Protein AF-A0A7S2KBC4-F1 (afdb_monomer)

pLDDT: mean 78.8, std 13.62, range [40.75, 95.31]

Solvent-accessible surface area (backbone atoms only — not comparable to full-atom values): 9878 Å² total; per-residue (Å²): 130,89,71,68,46,75,48,65,34,26,37,64,43,79,68,41,84,54,92,72,42,76,79,57,88,69,94,45,72,43,44,38,72,31,68,40,79,44,58,94,73,80,57,66,70,63,50,53,52,51,49,54,48,37,46,52,54,40,63,68,71,56,92,57,54,47,70,58,51,46,64,73,65,68,58,92,64,79,67,45,33,35,48,37,80,36,56,71,66,70,82,56,41,54,91,58,41,86,53,103,77,37,55,75,85,70,87,78,76,82,82,76,81,85,86,33,51,30,40,38,39,39,36,39,56,91,93,48,74,51,75,50,73,47,52,78,42,83,88,54,36,74,66,54,50,52,53,52,54,51,51,52,54,51,52,53,54,63,74,74,105

Mean predicted aligned error: 8.38 Å

Radius of gyration: 17.52 Å; Cα contacts (8 Å, |Δi|>4): 202; chains: 1; bounding box: 52×38×44 Å

Secondary structure (DSSP, 8-state):
-PPPEEEEEEEEEE---STTGGG--S--EEEEEEEEEEPSS--HHHHHHHHHHHHHHHHHT-S--HHHHHHHHT--S---EEEEEE-TTSSSSGGG-SSTTPPP--S-------SSSEEEEEEEETTEEEEEEEESSSSS-HHHHHHHHHHHHHHHHHHH-

Nearest PDB structures (foldseek):
  6oyf-assembly1_A  TM=7.592E-01  e=1.117E-05  Eleftheria terrae
  8rz6-assembly1_B  TM=7.629E-01  e=9.339E-05  Streptomyces regensis
  5dua-assembly2_A  TM=6.866E-01  e=4.667E-04  Streptomyces coelicolor A3(2)
  4jn5-assembly2_B  TM=6.945E-01  e=7.810E-04  Streptomyces coelicolor A3(2)
  4jn3-assembly1_A  TM=6.841E-01  e=1.010E-03  Streptomyces coelicolor A3(2)

Sequence (161 aa):
AEGAEQVLYGATAAQRGAPGMAAIVGPALSTVPVMLPVLAAGRFSAFALRASQALTEALGQGAVPLSRAIEASGLRGELEVIFDFQGDGAWTQAALGSDAGAARLHDAVLVDRAGVPLSVRCVRERDDFLLSAVSETTHLDRQFLQVLLHSFGAVLRTLAA

Structure (mmCIF, N/CA/C/O backbone):
data_AF-A0A7S2KBC4-F1
#
_entry.id   AF-A0A7S2KBC4-F1
#
loop_
_atom_site.group_PDB
_atom_site.id
_atom_site.type_symbol
_atom_site.label_atom_id
_atom_site.label_alt_id
_atom_site.label_comp_id
_atom_site.label_asym_id
_atom_site.label_entity_id
_atom_site.label_seq_id
_atom_site.pdbx_PDB_ins_code
_atom_site.Cartn_x
_atom_site.Cartn_y
_atom_site.Cartn_z
_atom_site.occupancy
_atom_site.B_iso_or_equiv
_atom_site.auth_seq_id
_atom_site.auth_comp_id
_atom_site.auth_asym_id
_atom_site.auth_atom_id
_atom_site.pdbx_PDB_model_num
ATOM 1 N N . ALA A 1 1 ? -28.042 5.150 12.873 1.00 40.75 1 ALA A N 1
ATOM 2 C CA . ALA A 1 1 ? -27.245 3.991 12.434 1.00 40.75 1 ALA A CA 1
ATOM 3 C C . ALA A 1 1 ? -25.804 4.321 12.773 1.00 40.75 1 ALA A C 1
ATOM 5 O O . ALA A 1 1 ? -25.296 5.306 12.254 1.00 40.75 1 ALA A O 1
ATOM 6 N N . GLU A 1 2 ? -25.235 3.641 13.765 1.00 41.66 2 GLU A N 1
ATOM 7 C CA . GLU A 1 2 ? -23.901 3.949 14.295 1.00 41.66 2 GLU A CA 1
ATOM 8 C C . GLU A 1 2 ? -22.813 3.741 13.234 1.00 41.66 2 GLU A C 1
ATOM 10 O O . GLU A 1 2 ? -22.938 2.890 12.353 1.00 41.66 2 GLU A O 1
ATOM 15 N N . GLY A 1 3 ? -21.830 4.642 13.280 1.00 53.53 3 GLY A N 1
ATOM 16 C CA . GLY A 1 3 ? -21.102 5.179 12.133 1.00 53.53 3 GLY A CA 1
ATOM 17 C C . GLY A 1 3 ? -20.120 4.214 11.484 1.00 53.53 3 GLY A C 1
ATOM 18 O O . GLY A 1 3 ? -19.283 3.618 12.154 1.00 53.53 3 GLY A O 1
ATOM 19 N N . ALA A 1 4 ? -20.191 4.118 10.158 1.00 62.12 4 ALA A N 1
ATOM 20 C CA . ALA A 1 4 ? -19.084 3.610 9.364 1.00 62.12 4 ALA A CA 1
ATOM 21 C C . ALA A 1 4 ? -17.937 4.625 9.443 1.00 62.12 4 ALA A C 1
ATOM 23 O O . ALA A 1 4 ? -18.115 5.782 9.057 1.00 62.12 4 ALA A O 1
ATOM 24 N N . GLU A 1 5 ? -16.786 4.197 9.950 1.00 81.94 5 GLU A N 1
ATOM 25 C CA . GLU A 1 5 ? -15.560 4.986 9.879 1.00 81.94 5 GLU A CA 1
ATOM 26 C C . GLU A 1 5 ? -15.017 4.894 8.451 1.00 81.94 5 GLU A C 1
ATOM 28 O O . GLU A 1 5 ? -15.112 3.849 7.805 1.00 81.94 5 GLU A O 1
ATOM 33 N N . GLN A 1 6 ? -14.502 5.995 7.914 1.00 83.12 6 GLN A N 1
ATOM 34 C CA . GLN A 1 6 ? -13.895 6.007 6.587 1.00 83.12 6 GLN A CA 1
ATOM 35 C C . GLN A 1 6 ? -12.388 6.136 6.732 1.00 83.12 6 GLN A C 1
ATOM 37 O O . GLN A 1 6 ? -11.905 7.069 7.366 1.00 83.12 6 GLN A O 1
ATOM 42 N N . VAL A 1 7 ? -11.661 5.207 6.120 1.00 87.69 7 VAL A N 1
ATOM 43 C CA . VAL A 1 7 ? -10.204 5.258 6.031 1.00 87.69 7 VAL A CA 1
ATOM 44 C C . VAL A 1 7 ? -9.825 5.703 4.626 1.00 87.69 7 VAL A C 1
ATOM 46 O O . VAL A 1 7 ? -10.203 5.057 3.649 1.00 87.69 7 VAL A O 1
ATOM 49 N N . LEU A 1 8 ? -9.060 6.789 4.537 1.00 87.88 8 LEU A N 1
ATOM 50 C CA . LEU A 1 8 ? -8.435 7.265 3.308 1.00 87.88 8 LEU A CA 1
ATOM 51 C C . LEU A 1 8 ? -6.940 6.948 3.357 1.00 87.88 8 LEU A C 1
ATOM 53 O O . LEU A 1 8 ? -6.245 7.389 4.269 1.00 87.88 8 LEU A O 1
ATOM 57 N N . TYR A 1 9 ? -6.440 6.216 2.367 1.00 90.06 9 TYR A N 1
ATOM 58 C CA . TYR A 1 9 ? -5.007 5.958 2.220 1.00 90.06 9 TYR A CA 1
ATOM 59 C C . TYR A 1 9 ? -4.589 6.000 0.752 1.00 90.06 9 TYR A C 1
ATOM 61 O O . TYR A 1 9 ? -5.415 5.872 -0.150 1.00 90.06 9 TYR A O 1
ATOM 69 N N . GLY A 1 10 ? -3.301 6.206 0.495 1.00 90.00 10 GLY A N 1
ATOM 70 C CA . GLY A 1 10 ? -2.743 6.195 -0.850 1.00 90.00 10 GLY A CA 1
ATOM 71 C C . GLY A 1 10 ? -2.244 4.809 -1.209 1.00 90.00 10 GLY A C 1
ATOM 72 O O . GLY A 1 10 ? -1.395 4.275 -0.504 1.00 90.00 10 GLY A O 1
ATOM 73 N N . ALA A 1 11 ? -2.719 4.246 -2.312 1.00 90.44 11 ALA A N 1
ATOM 74 C CA . ALA A 1 11 ? -2.141 3.046 -2.902 1.00 90.44 11 ALA A CA 1
ATOM 75 C C . ALA A 1 11 ? -1.224 3.429 -4.065 1.00 90.44 11 ALA A C 1
ATOM 77 O O . ALA A 1 11 ? -1.551 4.301 -4.871 1.00 90.44 11 ALA A O 1
ATOM 78 N N . THR A 1 12 ? -0.075 2.778 -4.173 1.00 88.12 12 THR A N 1
ATOM 79 C CA . THR A 1 12 ? 0.857 2.970 -5.288 1.00 88.12 12 THR A CA 1
ATOM 80 C C . THR A 1 12 ? 0.482 2.071 -6.467 1.00 88.12 12 THR A C 1
ATOM 82 O O . THR A 1 12 ? 0.030 0.937 -6.310 1.00 88.12 12 THR A O 1
ATOM 85 N N . ALA A 1 13 ? 0.680 2.577 -7.682 1.00 85.69 13 ALA A N 1
ATOM 86 C CA . ALA A 1 13 ? 0.444 1.839 -8.914 1.00 85.69 13 ALA A CA 1
ATOM 87 C C . ALA A 1 13 ? 1.554 2.119 -9.926 1.00 85.69 13 ALA A C 1
ATOM 89 O O . ALA A 1 13 ? 1.930 3.271 -10.166 1.00 85.69 13 ALA A O 1
ATOM 90 N N . ALA A 1 14 ? 2.055 1.062 -10.563 1.00 79.75 14 ALA A N 1
ATOM 91 C CA . ALA A 1 14 ? 2.924 1.194 -11.721 1.00 79.75 14 ALA A CA 1
ATOM 92 C C . ALA A 1 14 ? 2.069 1.583 -12.935 1.00 79.75 14 ALA A C 1
ATOM 94 O O . ALA A 1 14 ? 1.402 0.737 -13.527 1.00 79.75 14 ALA A O 1
ATOM 95 N N . GLN A 1 15 ? 2.104 2.853 -13.348 1.00 77.19 15 GLN A N 1
ATOM 96 C CA . GLN A 1 15 ? 1.386 3.343 -14.536 1.00 77.19 15 GLN A CA 1
ATOM 97 C C . GLN A 1 15 ? 2.146 2.993 -15.822 1.00 77.19 15 GLN A C 1
ATOM 99 O O . GLN A 1 15 ? 2.426 3.836 -16.670 1.00 77.19 15 GLN A O 1
ATOM 104 N N . ARG A 1 16 ? 2.525 1.717 -15.957 1.00 78.00 16 ARG A N 1
ATOM 105 C CA . ARG A 1 16 ? 3.316 1.186 -17.078 1.00 78.00 16 ARG A CA 1
ATOM 106 C C . ARG A 1 16 ? 2.503 0.297 -18.021 1.00 78.00 16 ARG A C 1
ATOM 108 O O . ARG A 1 16 ? 3.081 -0.450 -18.799 1.00 78.00 16 ARG A O 1
ATOM 115 N N . GLY A 1 17 ? 1.174 0.376 -17.957 1.00 75.12 17 GLY A N 1
ATOM 116 C CA . GLY A 1 17 ? 0.272 -0.470 -18.745 1.00 75.12 17 GLY A CA 1
ATOM 117 C C . GLY A 1 17 ? 0.233 -0.159 -20.247 1.00 75.12 17 GLY A C 1
ATOM 118 O O . GLY A 1 17 ? -0.263 -0.977 -21.016 1.00 75.12 17 GLY A O 1
ATOM 119 N N . ALA A 1 18 ? 0.752 0.993 -20.688 1.00 79.94 18 ALA A N 1
ATOM 120 C CA . ALA A 1 18 ? 0.778 1.344 -22.107 1.00 79.94 18 ALA A CA 1
ATOM 121 C C . ALA A 1 18 ? 1.960 0.681 -22.853 1.00 79.94 18 ALA A C 1
ATOM 123 O O . ALA A 1 18 ? 3.042 0.522 -22.274 1.00 79.94 18 ALA A O 1
ATOM 124 N N . PRO A 1 19 ? 1.801 0.334 -24.148 1.00 84.31 19 PRO A N 1
ATOM 125 C CA . PRO A 1 19 ? 2.875 -0.245 -24.952 1.00 84.31 19 PRO A CA 1
ATOM 126 C C . PRO A 1 19 ? 4.166 0.582 -24.887 1.00 84.31 19 PRO A C 1
ATOM 128 O O . PRO A 1 19 ? 4.149 1.796 -25.073 1.00 84.31 19 PRO A O 1
ATOM 131 N N . GLY A 1 20 ? 5.294 -0.076 -24.608 1.00 83.44 20 GLY A N 1
ATOM 132 C CA . GLY A 1 20 ? 6.613 0.563 -24.524 1.00 83.44 20 GLY A CA 1
ATOM 133 C C . GLY A 1 20 ? 6.951 1.234 -23.183 1.00 83.44 20 GLY A C 1
ATOM 134 O O . GLY A 1 20 ? 8.125 1.508 -22.941 1.00 83.44 20 GLY A O 1
ATOM 135 N N . MET A 1 21 ? 5.994 1.430 -22.264 1.00 82.62 21 MET A N 1
ATOM 136 C CA . MET A 1 21 ? 6.267 2.064 -20.956 1.00 82.62 21 MET A CA 1
ATOM 137 C C . MET A 1 21 ? 7.142 1.222 -20.020 1.00 82.62 21 MET A C 1
ATOM 139 O O . MET A 1 21 ? 7.828 1.769 -19.153 1.00 82.62 21 MET A O 1
ATOM 143 N N . ALA A 1 22 ? 7.139 -0.103 -20.178 1.00 80.06 22 ALA A N 1
ATOM 144 C CA . ALA A 1 22 ? 7.946 -1.001 -19.354 1.00 80.06 22 ALA A CA 1
ATOM 145 C C . ALA A 1 22 ? 9.460 -0.758 -19.510 1.00 80.06 22 ALA A C 1
ATOM 147 O O . ALA A 1 22 ? 10.204 -0.937 -18.552 1.00 80.06 22 ALA A O 1
ATOM 148 N N . ALA A 1 23 ? 9.907 -0.305 -20.686 1.00 82.69 23 ALA A N 1
ATOM 149 C CA . ALA A 1 23 ? 11.322 -0.073 -20.984 1.00 82.69 23 ALA A CA 1
ATOM 150 C C . ALA A 1 23 ? 11.818 1.331 -20.587 1.00 82.69 23 ALA A C 1
ATOM 152 O O . ALA A 1 23 ? 13.003 1.628 -20.724 1.00 82.69 23 ALA A O 1
ATOM 153 N N . ILE A 1 24 ? 10.928 2.216 -20.127 1.00 84.50 24 ILE A N 1
ATOM 154 C CA . ILE A 1 24 ? 11.267 3.617 -19.866 1.00 84.50 24 ILE A CA 1
ATOM 155 C C . ILE A 1 24 ? 11.757 3.796 -18.431 1.00 84.50 24 ILE A C 1
ATOM 157 O O . ILE A 1 24 ? 11.036 3.542 -17.466 1.00 84.50 24 ILE A O 1
ATOM 161 N N . VAL A 1 25 ? 12.977 4.304 -18.283 1.00 83.81 25 VAL A N 1
ATOM 162 C CA . VAL A 1 25 ? 13.501 4.751 -16.990 1.00 83.81 25 VAL A CA 1
ATOM 163 C C . VAL A 1 25 ? 12.975 6.157 -16.719 1.00 83.81 25 VAL A C 1
ATOM 165 O O . VAL A 1 25 ? 13.217 7.080 -17.490 1.00 83.81 25 VAL A O 1
ATOM 168 N N . GLY A 1 26 ? 12.227 6.314 -15.630 1.00 81.19 26 GLY A N 1
ATOM 169 C CA . GLY A 1 26 ? 11.608 7.583 -15.262 1.00 81.19 26 GLY A CA 1
ATOM 170 C C . GLY A 1 26 ? 10.504 7.422 -14.214 1.00 81.19 26 GLY A C 1
ATOM 171 O O . GLY A 1 26 ? 10.129 6.286 -13.887 1.00 81.19 26 GLY A O 1
ATOM 172 N N . PRO A 1 27 ? 9.984 8.543 -13.682 1.00 77.94 27 PRO A N 1
ATOM 173 C CA . PRO A 1 27 ? 8.919 8.544 -12.687 1.00 77.94 27 PRO A CA 1
ATOM 174 C C . PRO A 1 27 ? 7.600 8.109 -13.336 1.00 77.94 27 PRO A C 1
ATOM 176 O O . PRO A 1 27 ? 6.918 8.894 -13.985 1.00 77.94 27 PRO A O 1
ATOM 179 N N . ALA A 1 28 ? 7.262 6.831 -13.178 1.00 80.56 28 ALA A N 1
ATOM 180 C CA . ALA A 1 28 ? 6.024 6.238 -13.694 1.00 80.56 28 ALA A CA 1
ATOM 181 C C . ALA A 1 28 ? 5.147 5.629 -12.586 1.00 80.56 28 ALA A C 1
ATOM 183 O O . ALA A 1 28 ? 4.143 4.978 -12.871 1.00 80.56 28 ALA A O 1
ATOM 184 N N . LEU A 1 29 ? 5.547 5.790 -11.322 1.00 82.25 29 LEU A N 1
ATOM 185 C CA . LEU A 1 29 ? 4.714 5.434 -10.180 1.00 82.25 29 LEU A CA 1
ATOM 186 C C . LEU A 1 29 ? 3.711 6.558 -9.935 1.00 82.25 29 LEU A C 1
ATOM 188 O O . LEU A 1 29 ? 4.079 7.732 -9.916 1.00 82.25 29 LEU A O 1
ATOM 192 N N . SER A 1 30 ? 2.453 6.187 -9.737 1.00 84.12 30 SER A N 1
ATOM 193 C CA . SER A 1 30 ? 1.404 7.097 -9.281 1.00 84.12 30 SER A CA 1
ATOM 194 C C . SER A 1 30 ? 0.846 6.616 -7.955 1.00 84.12 30 SER A C 1
ATOM 196 O O . SER A 1 30 ? 0.727 5.409 -7.750 1.00 84.12 30 SER A O 1
ATOM 198 N N . THR A 1 31 ? 0.392 7.548 -7.130 1.00 86.69 31 THR A N 1
ATOM 199 C CA . THR A 1 31 ? -0.409 7.242 -5.946 1.00 86.69 31 THR A CA 1
ATOM 200 C C . THR A 1 31 ? -1.872 7.538 -6.249 1.00 86.69 31 THR A C 1
ATOM 202 O O . THR A 1 31 ? -2.188 8.627 -6.727 1.00 86.69 31 THR A O 1
ATOM 205 N N . VAL A 1 32 ? -2.755 6.585 -5.961 1.00 87.25 32 VAL A N 1
ATOM 206 C CA . VAL A 1 32 ? -4.208 6.743 -6.067 1.00 87.25 32 VAL A CA 1
ATOM 207 C C . VAL A 1 32 ? -4.829 6.745 -4.668 1.00 87.25 32 VAL A C 1
ATOM 209 O O . VAL A 1 32 ? -4.460 5.907 -3.842 1.00 87.25 32 VAL A O 1
ATOM 212 N N . PRO A 1 33 ? -5.743 7.677 -4.356 1.00 88.69 33 PRO A N 1
ATOM 213 C CA . PRO A 1 33 ? -6.455 7.653 -3.089 1.00 88.69 33 PRO A CA 1
ATOM 214 C C . PRO A 1 33 ? -7.471 6.507 -3.089 1.00 88.69 33 PRO A C 1
ATOM 216 O O . PRO A 1 33 ? -8.265 6.361 -4.018 1.00 88.69 33 PRO A O 1
ATOM 219 N N . VAL A 1 34 ? -7.464 5.708 -2.029 1.00 89.44 34 VAL A N 1
ATOM 220 C CA . VAL A 1 34 ? -8.420 4.629 -1.795 1.00 89.44 34 VAL A CA 1
ATOM 221 C C . VAL A 1 34 ? -9.234 4.982 -0.562 1.00 89.44 34 VAL A C 1
ATOM 223 O O . VAL A 1 34 ? -8.688 5.166 0.526 1.00 89.44 34 VAL A O 1
ATOM 226 N N . MET A 1 35 ? -10.549 5.077 -0.747 1.00 88.38 35 MET A N 1
ATOM 227 C CA . MET A 1 35 ? -11.500 5.300 0.334 1.00 88.38 35 MET A CA 1
ATOM 228 C C . MET A 1 35 ? -12.134 3.973 0.740 1.00 88.38 35 MET A C 1
ATOM 230 O O . MET A 1 35 ? -12.784 3.317 -0.074 1.00 88.38 35 MET A O 1
ATOM 234 N N . LEU A 1 36 ? -11.968 3.584 2.002 1.00 88.75 36 LEU A N 1
ATOM 235 C CA . LEU A 1 36 ? -12.439 2.308 2.521 1.00 88.75 36 LEU A CA 1
ATOM 236 C C . LEU A 1 36 ? -13.388 2.507 3.711 1.00 88.75 36 LEU A C 1
ATOM 238 O O . LEU A 1 36 ? -12.950 2.954 4.773 1.00 88.75 36 LEU A O 1
ATOM 242 N N . PRO 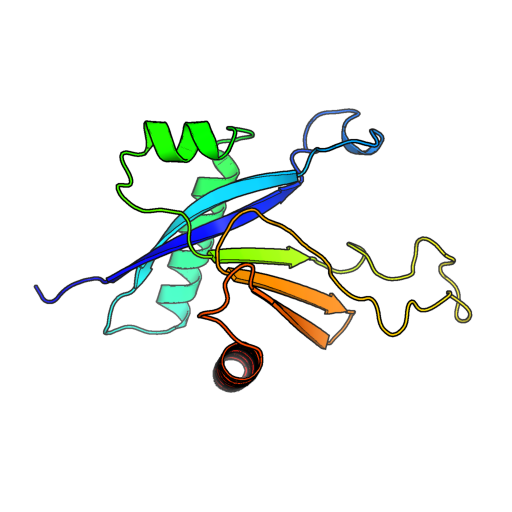A 1 37 ? -14.674 2.130 3.590 1.00 85.69 37 PRO A N 1
ATOM 243 C CA . PRO A 1 37 ? -15.576 2.105 4.733 1.00 85.69 37 PRO A CA 1
ATOM 244 C C . PRO A 1 37 ? -15.259 0.924 5.664 1.00 85.69 37 PRO A C 1
ATOM 246 O O . PRO A 1 37 ? -15.382 -0.255 5.296 1.00 85.69 37 PRO A O 1
ATOM 249 N N . VAL A 1 38 ? -14.906 1.248 6.905 1.00 85.56 38 VAL A N 1
ATOM 250 C CA . VAL A 1 38 ? -14.710 0.314 8.012 1.00 85.56 38 VAL A CA 1
ATOM 251 C C . VAL A 1 38 ? -16.003 0.248 8.822 1.00 85.56 38 VAL A C 1
ATOM 253 O O . VAL A 1 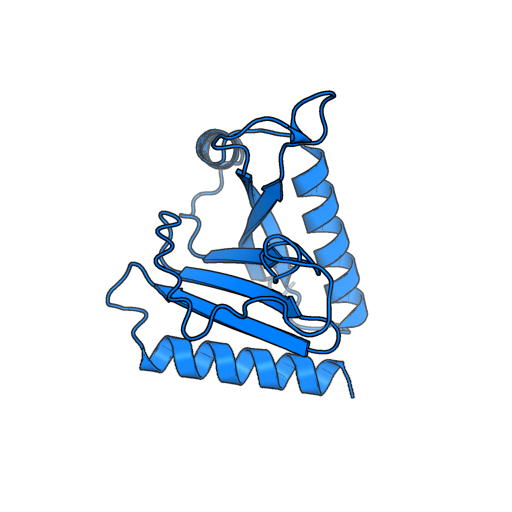38 ? -16.479 1.232 9.385 1.00 85.56 38 VAL A O 1
ATOM 256 N N . LEU A 1 39 ? -16.604 -0.939 8.859 1.00 84.38 39 LEU A N 1
ATOM 257 C CA . LEU A 1 39 ? -17.808 -1.201 9.641 1.00 84.38 39 LEU A CA 1
ATOM 258 C C . LEU A 1 39 ? -17.398 -1.851 10.960 1.00 84.38 39 LEU A C 1
ATOM 260 O O . LEU A 1 39 ? -16.713 -2.873 10.939 1.00 84.38 39 LEU A O 1
ATOM 264 N N . ALA A 1 40 ? -17.851 -1.290 12.084 1.00 72.56 40 ALA A N 1
ATOM 265 C CA . ALA A 1 40 ? -17.514 -1.774 13.426 1.00 72.56 40 AL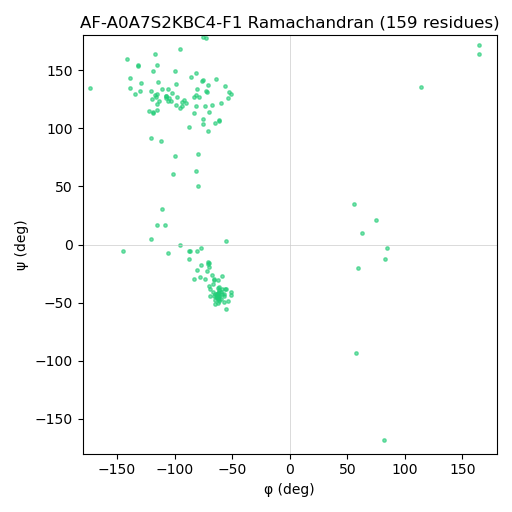A A CA 1
ATOM 266 C C . ALA A 1 40 ? -17.927 -3.240 13.671 1.00 72.56 40 ALA A C 1
ATOM 268 O O . ALA A 1 40 ? -17.300 -3.943 14.458 1.00 72.56 40 ALA A O 1
ATOM 269 N N . ALA A 1 41 ? -18.959 -3.720 12.972 1.00 75.00 41 ALA A N 1
ATOM 270 C CA . ALA A 1 41 ? -19.403 -5.106 13.007 1.00 75.00 41 ALA A CA 1
ATOM 271 C C . ALA A 1 41 ? -19.265 -5.753 11.621 1.00 75.00 41 ALA A C 1
ATOM 273 O O . ALA A 1 41 ? -19.766 -5.232 10.621 1.00 75.00 41 ALA A O 1
ATOM 274 N N . GLY A 1 42 ? -18.618 -6.919 11.551 1.00 79.44 42 GLY A N 1
ATOM 275 C CA . GLY A 1 42 ? -18.530 -7.692 10.315 1.00 79.44 42 GLY A CA 1
ATOM 276 C C . GLY A 1 42 ? -17.464 -8.783 10.335 1.00 79.44 42 GLY A C 1
ATOM 277 O O . GLY A 1 42 ? -16.562 -8.794 11.165 1.00 79.44 42 GLY A O 1
ATOM 278 N N . ARG A 1 43 ? -17.568 -9.716 9.384 1.00 88.81 43 ARG A N 1
ATOM 279 C CA . ARG A 1 43 ? -16.515 -10.704 9.119 1.0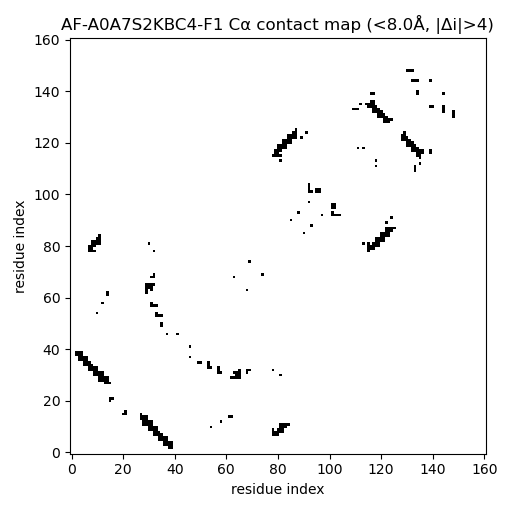0 88.81 43 ARG A CA 1
ATOM 280 C C . ARG A 1 43 ? -15.359 -10.050 8.369 1.00 88.81 43 ARG A C 1
ATOM 282 O O . ARG A 1 43 ? -15.598 -9.295 7.425 1.00 88.81 43 ARG A O 1
ATOM 289 N N . PHE A 1 44 ? -14.127 -10.429 8.709 1.00 88.44 44 PHE A N 1
ATOM 290 C CA . PHE A 1 44 ? -12.937 -9.968 7.992 1.00 88.44 44 PHE A CA 1
ATOM 291 C C . PHE A 1 44 ? -13.005 -10.271 6.489 1.00 88.44 44 PHE A C 1
ATOM 293 O O . PHE A 1 44 ? -12.660 -9.419 5.685 1.00 88.44 44 PHE A O 1
ATOM 300 N N . SER A 1 45 ? -13.540 -11.425 6.080 1.00 90.38 45 SER A N 1
ATOM 301 C CA . SER A 1 45 ? -13.698 -11.762 4.657 1.00 90.38 45 SER A CA 1
ATOM 302 C C . SER A 1 45 ? -14.566 -10.759 3.886 1.00 90.38 45 SER A C 1
ATOM 304 O O . SER A 1 45 ? -14.247 -10.400 2.756 1.00 90.38 45 SER A O 1
ATOM 306 N N . ALA A 1 46 ? -15.635 -10.253 4.507 1.00 90.75 46 ALA A N 1
ATOM 307 C CA . ALA A 1 46 ? -16.473 -9.220 3.907 1.00 90.75 46 ALA A CA 1
ATOM 308 C C . ALA A 1 46 ? -15.738 -7.873 3.833 1.00 90.75 46 ALA A C 1
ATOM 310 O O . ALA A 1 46 ? -15.915 -7.131 2.871 1.00 90.75 46 ALA A O 1
ATOM 311 N N . PHE A 1 47 ? -14.914 -7.560 4.836 1.00 90.44 47 PHE A N 1
ATOM 312 C CA . PHE A 1 47 ? -14.040 -6.389 4.808 1.00 90.44 47 PHE A CA 1
ATOM 313 C C . PHE A 1 47 ? -12.980 -6.494 3.702 1.00 90.44 47 PHE A C 1
ATOM 315 O O . PHE A 1 47 ? -12.852 -5.567 2.909 1.00 90.44 47 PHE A O 1
ATOM 322 N N . ALA A 1 48 ? -12.295 -7.633 3.586 1.00 91.25 48 ALA A N 1
ATOM 323 C CA . ALA A 1 48 ? -11.281 -7.886 2.567 1.00 91.25 48 ALA A CA 1
ATOM 324 C C . ALA A 1 48 ? -11.852 -7.778 1.146 1.00 91.25 48 ALA A C 1
ATOM 326 O O . ALA A 1 48 ? -11.227 -7.171 0.279 1.00 91.25 48 ALA A O 1
ATOM 327 N N . LEU A 1 49 ? -13.067 -8.290 0.915 1.00 93.12 49 LEU A N 1
ATOM 328 C CA . LEU A 1 49 ? -13.744 -8.137 -0.373 1.00 93.12 49 LEU A CA 1
ATOM 329 C C . LEU A 1 49 ? -14.016 -6.661 -0.701 1.00 93.12 49 LEU A C 1
ATOM 331 O O . LEU A 1 49 ? -13.722 -6.228 -1.812 1.00 93.12 49 LEU A O 1
ATOM 335 N N . ARG A 1 50 ? -14.514 -5.876 0.265 1.00 93.38 50 ARG A N 1
ATOM 336 C CA . ARG A 1 50 ? -14.732 -4.429 0.077 1.00 93.38 50 ARG A CA 1
ATOM 337 C C . ARG A 1 50 ? -13.427 -3.681 -0.180 1.00 93.38 50 ARG A C 1
ATOM 339 O O . ARG A 1 50 ? -13.386 -2.837 -1.064 1.00 93.38 50 ARG A O 1
ATOM 346 N N . ALA A 1 51 ? -12.367 -4.008 0.558 1.00 92.56 51 ALA A N 1
ATOM 347 C CA . ALA A 1 51 ? -11.045 -3.419 0.360 1.00 92.56 51 ALA A CA 1
ATOM 348 C C . ALA A 1 51 ? -10.495 -3.730 -1.039 1.00 92.56 51 ALA A C 1
ATOM 350 O O . ALA A 1 51 ? -10.031 -2.830 -1.734 1.00 92.56 51 ALA A O 1
ATOM 351 N N . SER A 1 52 ? -10.622 -4.983 -1.488 1.00 93.06 52 SER A N 1
ATOM 352 C CA . SER A 1 52 ? -10.231 -5.392 -2.839 1.00 93.06 52 SER A CA 1
ATOM 353 C C . SER A 1 52 ? -11.030 -4.658 -3.917 1.00 93.06 52 SER A C 1
ATOM 355 O O . SER A 1 52 ? -10.453 -4.263 -4.928 1.00 93.06 52 SER A O 1
ATOM 357 N N . GLN A 1 53 ? -12.339 -4.474 -3.719 1.00 93.69 53 GLN A N 1
ATOM 358 C CA . GLN A 1 53 ? -13.203 -3.742 -4.649 1.00 93.69 53 GLN A CA 1
ATOM 359 C C . GLN A 1 53 ? -12.811 -2.263 -4.722 1.00 93.69 53 GLN A C 1
ATOM 361 O O . GLN A 1 53 ? -12.516 -1.781 -5.811 1.00 93.69 53 GLN A O 1
ATOM 366 N N . ALA A 1 54 ? -12.693 -1.585 -3.576 1.00 91.94 54 ALA A N 1
ATOM 367 C CA . ALA A 1 54 ? -12.302 -0.178 -3.504 1.00 91.94 54 ALA A CA 1
ATOM 368 C C . ALA A 1 54 ? -10.926 0.082 -4.143 1.00 91.94 54 ALA A C 1
ATOM 370 O O . ALA A 1 54 ? -10.764 1.035 -4.904 1.00 91.94 54 ALA A O 1
ATOM 371 N N . LEU A 1 55 ? -9.943 -0.792 -3.891 1.00 91.69 55 LEU A N 1
ATOM 372 C CA . LEU A 1 55 ? -8.628 -0.698 -4.525 1.00 91.69 55 LEU A CA 1
ATOM 373 C C . LEU A 1 55 ? -8.713 -0.899 -6.044 1.00 91.69 55 LEU A C 1
ATOM 375 O O . LEU A 1 55 ? -8.118 -0.133 -6.796 1.00 91.69 55 LEU A O 1
ATOM 379 N N . THR A 1 56 ? -9.456 -1.907 -6.508 1.00 91.06 56 THR A N 1
ATOM 380 C CA . THR A 1 56 ? -9.605 -2.188 -7.948 1.00 91.06 56 THR A CA 1
ATOM 381 C C . THR A 1 56 ? -10.282 -1.029 -8.674 1.00 91.06 56 THR A C 1
ATOM 383 O O . THR A 1 56 ? -9.836 -0.631 -9.749 1.00 91.06 56 THR A O 1
ATOM 386 N N . GLU A 1 57 ? -11.328 -0.460 -8.077 1.00 90.19 57 GLU A N 1
ATOM 387 C CA . GLU A 1 57 ? -12.018 0.716 -8.606 1.00 90.19 57 GLU A CA 1
ATOM 388 C C . GLU A 1 57 ? -11.078 1.920 -8.693 1.00 90.19 57 GLU A C 1
ATOM 390 O O . GLU A 1 57 ? -11.005 2.548 -9.748 1.00 90.19 57 GLU A O 1
ATOM 395 N N . ALA A 1 58 ? -10.310 2.204 -7.635 1.00 87.12 58 ALA A N 1
ATOM 396 C CA . ALA A 1 58 ? -9.342 3.300 -7.622 1.00 87.12 58 ALA A CA 1
ATOM 397 C C . ALA A 1 58 ? -8.251 3.126 -8.694 1.00 87.12 58 ALA A C 1
ATOM 399 O O . ALA A 1 58 ? -7.942 4.066 -9.426 1.00 87.12 58 ALA A O 1
ATOM 400 N N . LEU A 1 59 ? -7.705 1.913 -8.843 1.00 85.50 59 LEU A N 1
ATOM 401 C CA . LEU A 1 59 ? -6.711 1.597 -9.876 1.00 85.50 59 LEU A CA 1
ATOM 402 C C . LEU A 1 59 ? -7.288 1.695 -11.300 1.00 85.50 59 LEU A C 1
ATOM 404 O O . LEU A 1 59 ? -6.568 2.046 -12.236 1.00 85.50 59 LEU A O 1
ATOM 408 N N . GLY A 1 60 ? -8.585 1.420 -11.470 1.00 83.94 60 GLY A N 1
ATOM 409 C CA . GLY A 1 60 ? -9.289 1.495 -12.752 1.00 83.94 60 GLY A CA 1
ATOM 410 C C . GLY A 1 60 ? -9.500 2.915 -13.291 1.00 83.94 60 GLY A C 1
ATOM 411 O O . GLY A 1 60 ? -9.774 3.070 -14.480 1.00 83.94 60 GLY A O 1
ATOM 412 N N . GLN A 1 61 ? -9.339 3.956 -12.465 1.00 77.38 61 GLN A N 1
ATOM 413 C CA . GLN A 1 61 ? -9.522 5.358 -12.880 1.00 77.38 61 GLN A CA 1
ATOM 414 C C . GLN A 1 61 ? -8.346 5.924 -13.703 1.00 77.38 61 GLN A C 1
ATOM 416 O O . GLN A 1 61 ? -8.425 7.046 -14.208 1.00 77.38 61 GLN A O 1
ATOM 421 N N . GLY A 1 62 ? -7.278 5.142 -13.899 1.00 69.75 62 GLY A N 1
ATOM 422 C CA . GLY A 1 62 ? -6.129 5.503 -14.731 1.00 69.75 62 GLY A CA 1
ATOM 423 C C . GLY A 1 62 ? -5.103 6.402 -14.031 1.00 69.75 62 GLY A C 1
ATOM 424 O O . GLY A 1 62 ? -5.119 6.588 -12.817 1.00 69.75 62 GLY A O 1
ATOM 425 N N . ALA A 1 63 ? -4.168 6.951 -14.812 1.00 70.88 63 ALA A N 1
ATOM 426 C CA . ALA A 1 63 ? -3.043 7.752 -14.324 1.00 70.88 63 ALA A CA 1
ATOM 427 C C . ALA A 1 63 ? -3.440 9.216 -14.048 1.00 70.88 63 ALA A C 1
ATOM 429 O O . ALA A 1 63 ? -2.947 10.140 -14.698 1.00 70.88 63 ALA A O 1
ATOM 430 N N . VAL A 1 64 ? -4.351 9.447 -13.102 1.00 76.69 64 VAL A N 1
ATOM 431 C CA . VAL A 1 64 ? -4.644 10.804 -12.617 1.00 76.69 64 VAL A CA 1
ATOM 432 C C . VAL A 1 64 ? -3.585 11.193 -11.577 1.00 76.69 64 VAL A C 1
ATOM 434 O O . VAL A 1 64 ? -3.358 10.432 -10.637 1.00 76.69 64 VAL A O 1
ATOM 437 N N . PRO A 1 65 ? -2.924 12.361 -11.697 1.00 76.94 65 PRO A N 1
ATOM 438 C CA . PRO A 1 65 ? -2.012 12.835 -10.660 1.00 76.94 65 PRO A CA 1
ATOM 439 C C . PRO A 1 65 ? -2.717 12.932 -9.302 1.00 76.94 65 PRO A C 1
ATOM 441 O O . PRO A 1 65 ? -3.820 13.474 -9.228 1.00 76.94 65 PRO A O 1
ATOM 444 N N . LEU A 1 66 ? -2.069 12.471 -8.226 1.00 77.12 66 LEU A N 1
ATOM 445 C CA . LEU A 1 66 ? -2.659 12.440 -6.880 1.00 77.12 66 LEU A CA 1
ATOM 446 C C . LEU A 1 66 ? -3.248 13.796 -6.461 1.00 77.12 66 LEU A C 1
ATOM 448 O O . LEU A 1 66 ? -4.362 13.848 -5.951 1.00 77.12 66 LEU A O 1
ATOM 452 N N . SER A 1 67 ? -2.536 14.895 -6.724 1.00 74.12 67 SER A N 1
ATOM 453 C CA . SER A 1 67 ? -3.008 16.250 -6.411 1.00 74.12 67 SER A CA 1
ATOM 454 C C . SER A 1 67 ? -4.350 16.566 -7.074 1.00 74.12 67 SER A C 1
ATOM 456 O O . SER A 1 67 ? -5.254 17.079 -6.423 1.00 74.12 67 SER A O 1
ATOM 458 N N . ARG A 1 68 ? -4.520 16.180 -8.343 1.00 78.56 68 ARG A N 1
ATOM 459 C CA . ARG A 1 68 ? -5.779 16.343 -9.080 1.00 78.56 68 ARG A CA 1
ATOM 460 C C . ARG A 1 68 ? -6.879 15.435 -8.549 1.00 78.56 68 ARG A C 1
ATOM 462 O O . ARG A 1 68 ? -8.024 15.868 -8.483 1.00 78.56 68 ARG A O 1
ATOM 469 N N . ALA A 1 69 ? -6.543 14.202 -8.171 1.00 77.50 69 ALA A N 1
ATOM 470 C CA . ALA A 1 69 ? -7.504 13.276 -7.580 1.00 77.50 69 ALA A CA 1
ATOM 471 C C . ALA A 1 69 ? -8.033 13.808 -6.236 1.00 77.50 69 ALA A C 1
ATOM 473 O O . ALA A 1 69 ? -9.243 13.828 -6.023 1.00 77.50 69 ALA A O 1
ATOM 474 N N . ILE A 1 70 ? -7.150 14.320 -5.371 1.00 74.38 70 ILE A N 1
ATOM 475 C CA . ILE A 1 70 ? -7.528 14.943 -4.094 1.00 74.38 70 ILE A CA 1
ATOM 476 C C . ILE A 1 70 ? -8.392 16.187 -4.342 1.00 74.38 70 ILE A C 1
ATOM 478 O O . ILE A 1 70 ? -9.497 16.263 -3.807 1.00 74.38 70 ILE A O 1
ATOM 482 N N . GLU A 1 71 ? -7.958 17.108 -5.212 1.00 74.56 71 GLU A N 1
ATOM 483 C CA . GLU A 1 71 ? -8.728 18.310 -5.579 1.00 74.56 71 GLU A CA 1
ATOM 484 C C . GLU A 1 71 ? -10.144 17.969 -6.072 1.00 74.56 71 GLU A C 1
ATOM 486 O O . GLU A 1 71 ? -11.125 18.553 -5.611 1.00 74.56 71 GLU A O 1
ATOM 491 N N . ALA A 1 72 ? -10.262 17.011 -6.997 1.00 74.25 72 ALA A N 1
ATOM 492 C CA . ALA A 1 72 ? -11.532 16.642 -7.621 1.00 74.25 72 ALA A CA 1
ATOM 493 C C . ALA A 1 72 ? -12.461 15.852 -6.689 1.00 74.25 72 ALA A C 1
ATOM 495 O O . ALA A 1 72 ? -13.681 15.936 -6.816 1.00 74.25 72 ALA A O 1
ATOM 496 N N . SER A 1 73 ? -11.897 15.086 -5.754 1.00 68.75 73 SER A N 1
ATOM 497 C CA . SER A 1 73 ? -12.664 14.244 -4.832 1.00 68.75 73 SER A CA 1
ATOM 498 C C . SER A 1 73 ? -13.445 15.037 -3.778 1.00 68.75 73 SER A C 1
ATOM 500 O O . SE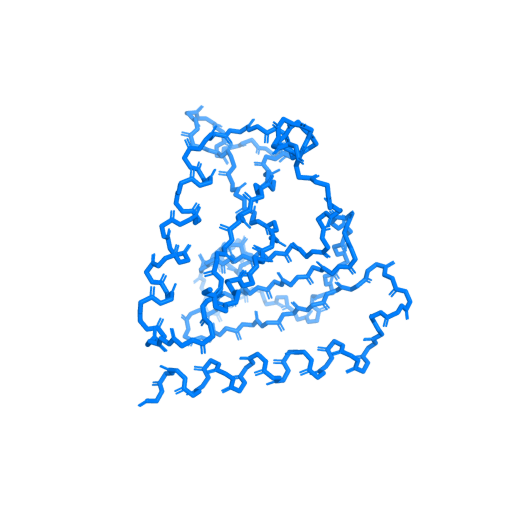R A 1 73 ? -14.332 14.487 -3.127 1.00 68.75 73 SER A O 1
ATOM 502 N N . GLY A 1 74 ? -13.109 16.318 -3.573 1.00 67.00 74 GLY A N 1
ATOM 503 C CA . GLY A 1 74 ? -13.673 17.125 -2.491 1.00 67.00 74 GLY A CA 1
ATOM 504 C C . GLY A 1 74 ? -13.328 16.594 -1.094 1.00 67.00 74 GLY A C 1
ATOM 505 O O . GLY A 1 74 ? -13.897 17.075 -0.110 1.00 67.00 74 GLY A O 1
ATOM 506 N N . LEU A 1 75 ? -12.412 15.618 -1.000 1.00 64.81 75 LEU A N 1
ATOM 507 C CA . LEU A 1 75 ? -11.906 15.080 0.253 1.00 64.81 75 LEU A CA 1
ATOM 508 C C . LEU A 1 75 ? -11.225 16.217 1.011 1.00 64.81 75 LEU A C 1
ATOM 510 O O . LEU A 1 75 ? -10.146 16.686 0.656 1.00 64.81 75 LEU A O 1
ATOM 514 N N . ARG A 1 76 ? -11.896 16.699 2.059 1.00 53.69 76 ARG A N 1
ATOM 515 C CA . ARG A 1 76 ? -11.315 17.617 3.036 1.00 53.69 76 ARG A CA 1
ATOM 516 C C . ARG A 1 76 ? -10.476 16.796 4.006 1.00 53.69 76 ARG A C 1
ATOM 518 O O . ARG A 1 76 ? -10.931 16.473 5.096 1.00 53.69 76 ARG A O 1
ATOM 525 N N . GLY A 1 77 ? -9.289 16.407 3.572 1.00 57.50 77 GLY A N 1
ATOM 526 C CA . GLY A 1 77 ? -8.348 15.648 4.382 1.00 57.50 77 GLY A CA 1
ATOM 527 C C . GLY A 1 77 ? -7.029 15.506 3.647 1.00 57.50 77 GLY A C 1
ATOM 528 O O . GLY A 1 77 ? -7.010 15.228 2.448 1.00 57.50 77 GLY A O 1
ATOM 529 N N . GLU A 1 78 ? -5.935 15.741 4.359 1.00 71.38 78 GLU A N 1
ATOM 530 C CA . GLU A 1 78 ? -4.604 15.449 3.847 1.00 71.38 78 GLU A CA 1
ATOM 531 C C . GLU A 1 78 ? -4.439 13.927 3.812 1.00 71.38 78 GLU A C 1
ATOM 533 O O . GLU A 1 78 ? -4.884 13.218 4.711 1.00 71.38 78 GLU A O 1
ATOM 538 N N . LEU A 1 79 ? -3.860 13.401 2.735 1.00 82.06 79 LEU A N 1
ATOM 539 C CA . LEU A 1 79 ? -3.529 11.986 2.660 1.00 82.06 79 LEU A CA 1
ATOM 540 C C . LEU A 1 79 ? -2.460 11.692 3.720 1.00 82.06 79 LEU A C 1
ATOM 542 O O . LEU A 1 79 ? -1.305 12.067 3.542 1.00 82.06 79 LEU A O 1
ATOM 546 N N . GLU A 1 80 ? -2.836 11.051 4.824 1.00 87.19 80 GLU A N 1
ATOM 547 C CA . GLU A 1 80 ? -1.906 10.858 5.944 1.00 87.19 80 GLU A CA 1
ATOM 548 C C . GLU A 1 80 ? -0.993 9.642 5.759 1.00 87.19 80 GLU A C 1
ATOM 550 O O . GLU A 1 80 ? 0.138 9.623 6.252 1.00 87.19 80 GLU A O 1
ATOM 555 N N . VAL A 1 81 ? -1.489 8.626 5.044 1.00 89.94 81 VAL A N 1
ATOM 556 C CA . VAL A 1 81 ? -0.820 7.333 4.896 1.00 89.94 81 VAL A CA 1
ATOM 557 C C . VAL A 1 81 ? -0.743 6.917 3.435 1.00 89.94 81 VAL A C 1
ATOM 559 O O . VAL A 1 81 ? -1.753 6.906 2.731 1.00 89.94 81 VAL A O 1
ATOM 562 N N . ILE A 1 82 ? 0.441 6.494 2.999 1.00 91.12 82 ILE A N 1
ATOM 563 C CA . ILE A 1 82 ? 0.628 5.704 1.777 1.00 91.12 82 ILE A CA 1
ATOM 564 C C . ILE A 1 82 ? 0.940 4.260 2.169 1.00 91.12 82 ILE A C 1
ATOM 566 O O . ILE A 1 82 ? 1.762 4.013 3.049 1.00 91.12 82 ILE A O 1
ATOM 570 N N . PHE A 1 83 ? 0.277 3.310 1.513 1.00 91.38 83 PHE A N 1
ATOM 571 C CA . PHE A 1 83 ? 0.532 1.882 1.641 1.00 91.38 83 PHE A CA 1
ATOM 572 C C . PHE A 1 83 ? 0.964 1.315 0.285 1.00 91.38 83 PHE A C 1
ATOM 574 O O . PHE A 1 83 ? 0.182 1.264 -0.666 1.00 91.38 83 PHE A O 1
ATOM 581 N N . ASP A 1 84 ? 2.219 0.885 0.207 1.00 89.38 84 ASP A N 1
ATOM 582 C CA . ASP A 1 84 ? 2.844 0.321 -0.988 1.00 89.38 84 ASP A CA 1
ATOM 583 C C . ASP A 1 84 ? 2.983 -1.198 -0.845 1.00 89.38 84 ASP A C 1
ATOM 585 O O . ASP A 1 84 ? 3.562 -1.687 0.128 1.00 89.38 84 ASP A O 1
ATOM 589 N N . PHE A 1 85 ? 2.462 -1.951 -1.815 1.00 88.75 85 PHE A N 1
ATOM 590 C CA . PHE A 1 85 ? 2.636 -3.401 -1.882 1.00 88.75 85 PHE A CA 1
ATOM 591 C C . PHE A 1 85 ? 3.475 -3.779 -3.098 1.00 88.75 85 PHE A C 1
ATOM 593 O O . PHE A 1 85 ? 3.124 -3.488 -4.241 1.00 88.75 85 PHE A O 1
ATOM 600 N N . GLN A 1 86 ? 4.564 -4.492 -2.845 1.00 84.31 86 GLN A N 1
ATOM 601 C CA . GLN A 1 86 ? 5.533 -4.896 -3.848 1.00 84.31 86 GLN A CA 1
ATOM 602 C C . GLN A 1 86 ? 5.599 -6.421 -3.903 1.00 84.31 86 GLN A C 1
ATOM 604 O O . GLN A 1 86 ? 5.998 -7.074 -2.940 1.00 84.31 86 GLN A O 1
ATOM 609 N N . GLY A 1 87 ? 5.174 -6.990 -5.032 1.00 79.25 87 GLY A N 1
ATOM 610 C CA . GLY A 1 87 ? 5.223 -8.433 -5.268 1.00 79.25 87 GLY A CA 1
ATOM 611 C C . GLY A 1 87 ? 6.640 -8.957 -5.514 1.00 79.25 87 GLY A C 1
ATOM 612 O O . GLY A 1 87 ? 7.603 -8.190 -5.601 1.00 79.25 87 GLY A O 1
ATOM 613 N N . ASP A 1 88 ? 6.748 -10.276 -5.682 1.00 69.06 88 ASP A N 1
ATOM 614 C CA . ASP A 1 88 ? 8.017 -10.936 -5.988 1.00 69.06 88 ASP A CA 1
ATOM 615 C C . ASP A 1 88 ? 8.690 -10.290 -7.211 1.00 69.06 88 ASP A C 1
ATOM 617 O O . ASP A 1 88 ? 8.061 -10.066 -8.247 1.00 69.06 88 ASP A O 1
ATOM 621 N N . GLY A 1 89 ? 9.981 -9.973 -7.095 1.00 60.38 89 GLY A N 1
ATOM 622 C CA . GLY A 1 89 ? 10.751 -9.364 -8.183 1.00 60.38 89 GLY A CA 1
ATOM 623 C C . GLY A 1 89 ? 10.645 -7.840 -8.290 1.00 60.38 89 GLY A C 1
ATOM 624 O O . GLY A 1 89 ? 11.346 -7.263 -9.117 1.00 60.38 89 GLY A O 1
ATOM 625 N N . ALA A 1 90 ? 9.841 -7.170 -7.454 1.00 60.00 90 ALA A N 1
ATOM 626 C CA . ALA A 1 90 ? 9.692 -5.711 -7.496 1.00 60.00 90 ALA A CA 1
ATOM 627 C C . ALA A 1 90 ? 10.981 -4.958 -7.112 1.00 60.00 90 ALA A C 1
ATOM 629 O O . ALA A 1 90 ? 11.231 -3.879 -7.637 1.00 60.00 90 ALA A O 1
ATOM 630 N N . TRP A 1 91 ? 11.818 -5.550 -6.255 1.00 55.88 91 TRP A N 1
ATOM 631 C CA . TRP A 1 91 ? 13.172 -5.076 -5.906 1.00 55.88 91 TRP A CA 1
ATOM 632 C C . TRP A 1 91 ? 14.166 -6.224 -5.657 1.00 55.88 91 TRP A C 1
ATOM 634 O O . TRP A 1 91 ? 15.359 -6.012 -5.436 1.00 55.88 91 TRP A O 1
ATOM 644 N N . THR A 1 92 ? 13.688 -7.466 -5.670 1.00 48.00 92 THR A N 1
ATOM 645 C CA . THR A 1 92 ? 14.427 -8.609 -5.144 1.00 48.00 92 THR A CA 1
ATOM 646 C C . THR A 1 92 ? 15.339 -9.202 -6.208 1.00 48.00 92 THR A C 1
ATOM 648 O O . THR A 1 92 ? 14.871 -9.966 -7.045 1.00 48.00 92 THR A O 1
ATOM 651 N N . GLN A 1 93 ? 16.632 -8.876 -6.123 1.00 46.28 93 GLN A N 1
ATOM 652 C CA . GLN A 1 93 ? 17.805 -9.745 -6.352 1.00 46.28 93 GLN A CA 1
ATOM 653 C C . GLN A 1 93 ? 18.004 -10.432 -7.719 1.00 46.28 93 GLN A C 1
ATOM 655 O O . GLN A 1 93 ? 19.137 -10.752 -8.055 1.00 46.28 93 GLN A O 1
ATOM 660 N N . ALA A 1 94 ? 16.977 -10.598 -8.548 1.00 43.97 94 ALA A N 1
ATOM 661 C CA . ALA A 1 94 ? 17.067 -11.218 -9.865 1.00 43.97 94 ALA A CA 1
ATOM 662 C C . ALA A 1 94 ? 17.792 -10.323 -10.882 1.00 43.97 94 ALA A C 1
ATOM 664 O O . ALA A 1 94 ? 18.350 -10.821 -11.856 1.00 43.97 94 ALA A O 1
ATOM 665 N N . ALA A 1 95 ? 17.832 -9.005 -10.646 1.00 47.56 95 ALA A N 1
ATOM 666 C CA . ALA A 1 95 ? 18.555 -8.073 -11.509 1.00 47.56 95 ALA A CA 1
ATOM 667 C C . ALA A 1 95 ? 20.089 -8.217 -11.405 1.00 47.56 95 ALA A C 1
ATOM 669 O O . ALA A 1 95 ? 20.795 -7.796 -12.317 1.00 47.56 95 ALA A O 1
ATOM 670 N N . LEU A 1 96 ? 20.608 -8.833 -10.332 1.00 51.34 96 LEU A N 1
ATOM 671 C CA . LEU A 1 96 ? 22.043 -9.080 -10.121 1.00 51.34 96 LEU A CA 1
ATOM 672 C C . LEU A 1 96 ? 22.401 -10.576 -10.215 1.00 51.34 96 LEU A C 1
ATOM 674 O O . LEU A 1 96 ? 23.346 -11.038 -9.576 1.00 51.34 96 LEU A O 1
ATOM 678 N N . GLY A 1 97 ? 21.656 -11.318 -11.039 1.00 47.84 97 GLY A N 1
ATOM 679 C CA . GLY A 1 97 ? 21.875 -12.735 -11.332 1.00 47.84 97 GLY A CA 1
ATOM 680 C C . GLY A 1 97 ? 20.743 -13.616 -10.805 1.00 47.84 97 GLY A C 1
ATOM 681 O O . GLY A 1 97 ? 20.269 -13.441 -9.690 1.00 47.84 97 GLY A O 1
ATOM 682 N N . SER A 1 98 ? 20.292 -14.567 -11.620 1.00 48.81 98 SER A N 1
ATOM 683 C CA . SER A 1 98 ? 19.225 -15.524 -11.290 1.00 48.81 98 SER A CA 1
ATOM 684 C C . SER A 1 98 ? 19.717 -16.778 -10.560 1.00 48.81 98 SER A C 1
ATOM 686 O O . SER A 1 98 ? 18.902 -17.600 -10.145 1.00 48.81 98 SER A O 1
ATOM 688 N N . ASP A 1 99 ? 21.032 -16.939 -10.409 1.00 51.38 99 ASP A N 1
ATOM 689 C CA . ASP A 1 99 ? 21.633 -18.162 -9.880 1.00 51.38 99 ASP A CA 1
ATOM 690 C C . ASP A 1 99 ? 21.905 -18.071 -8.376 1.00 51.38 99 ASP A C 1
ATOM 692 O O . ASP A 1 99 ? 21.870 -17.000 -7.773 1.00 51.38 99 ASP A O 1
ATOM 696 N N . ALA A 1 100 ? 22.220 -19.213 -7.759 1.00 50.84 100 ALA A N 1
ATOM 697 C CA . ALA A 1 100 ? 22.485 -19.396 -6.326 1.00 50.84 100 ALA A CA 1
ATOM 698 C C . ALA A 1 100 ? 23.603 -18.504 -5.716 1.00 50.84 100 ALA A C 1
ATOM 700 O O . ALA A 1 100 ? 23.899 -18.633 -4.530 1.00 50.84 100 ALA A O 1
ATOM 701 N N . GLY A 1 101 ? 24.201 -17.600 -6.501 1.00 51.28 101 GLY A N 1
ATOM 702 C CA . GLY A 1 101 ? 25.144 -16.553 -6.095 1.00 51.28 101 GLY A CA 1
ATOM 703 C C . GLY A 1 101 ? 24.637 -15.116 -6.301 1.00 51.28 101 GLY A C 1
ATOM 704 O O . GLY A 1 101 ? 25.453 -14.198 -6.311 1.00 51.28 101 GLY A O 1
ATOM 705 N N . ALA A 1 102 ? 23.328 -14.911 -6.495 1.00 57.12 102 ALA A N 1
ATOM 706 C CA . ALA A 1 102 ? 22.722 -13.591 -6.664 1.00 57.12 102 ALA A CA 1
ATOM 707 C C . ALA A 1 102 ? 23.090 -12.658 -5.502 1.00 57.12 102 ALA A C 1
ATOM 709 O O . ALA A 1 102 ? 22.880 -12.989 -4.329 1.00 57.12 102 ALA A O 1
ATOM 710 N N . ALA A 1 103 ? 23.640 -11.488 -5.831 1.00 58.38 103 ALA A N 1
ATOM 711 C CA . ALA A 1 103 ? 24.016 -10.496 -4.837 1.00 58.38 103 ALA A CA 1
ATOM 712 C C . ALA A 1 103 ? 22.780 -10.067 -4.036 1.00 58.38 103 ALA A C 1
ATOM 714 O O . ALA A 1 103 ? 21.784 -9.586 -4.586 1.00 58.38 103 ALA A O 1
ATOM 715 N N . ARG A 1 104 ? 22.857 -10.248 -2.716 1.00 59.34 104 ARG A N 1
ATOM 716 C CA . ARG A 1 104 ? 21.812 -9.833 -1.788 1.00 59.34 104 ARG A CA 1
ATOM 717 C C . ARG A 1 104 ? 22.121 -8.442 -1.265 1.00 59.34 104 ARG A C 1
ATOM 719 O O . ARG A 1 104 ? 23.172 -8.216 -0.673 1.00 59.34 104 ARG A O 1
ATOM 726 N N . LEU A 1 105 ? 21.189 -7.519 -1.468 1.00 62.72 105 LEU A N 1
ATOM 727 C CA . LEU A 1 105 ? 21.189 -6.261 -0.734 1.00 62.72 105 LEU A CA 1
ATOM 728 C C . LEU A 1 105 ? 20.819 -6.569 0.719 1.00 62.72 105 LEU A C 1
ATOM 730 O O . LEU A 1 105 ? 19.710 -7.018 0.997 1.00 62.72 105 LEU A O 1
ATOM 734 N N . HIS A 1 106 ? 21.772 -6.352 1.618 1.00 61.97 106 HIS A N 1
ATOM 735 C CA . HIS A 1 106 ? 21.555 -6.347 3.060 1.00 61.97 106 HIS A CA 1
ATOM 736 C C . HIS A 1 106 ? 21.445 -4.896 3.536 1.00 61.97 106 HIS A C 1
ATOM 738 O O . HIS A 1 106 ? 22.029 -4.003 2.924 1.00 61.97 106 HIS A O 1
ATOM 744 N N . ASP A 1 107 ? 20.672 -4.668 4.599 1.00 60.19 107 ASP A N 1
ATOM 745 C CA . ASP A 1 107 ? 20.527 -3.355 5.243 1.00 60.19 107 ASP A CA 1
ATOM 746 C C . ASP A 1 107 ? 20.074 -2.228 4.301 1.00 60.19 107 ASP A C 1
ATOM 748 O O . ASP A 1 107 ? 20.480 -1.073 4.436 1.00 60.19 107 ASP A O 1
ATOM 752 N N . ALA A 1 108 ? 19.214 -2.549 3.330 1.00 61.06 108 ALA A N 1
ATOM 753 C CA . ALA A 1 108 ? 1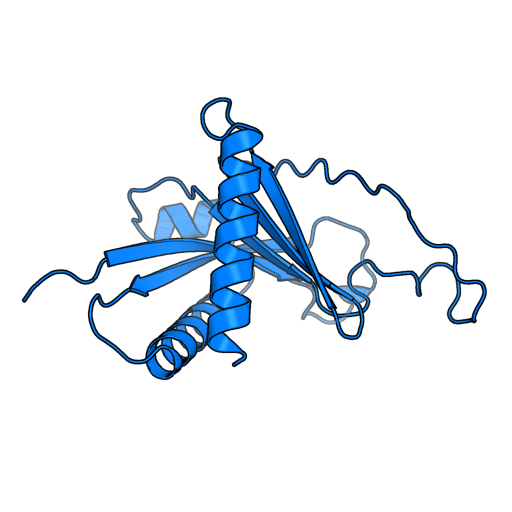8.623 -1.547 2.456 1.00 61.06 108 ALA A CA 1
ATOM 754 C C . ALA A 1 108 ? 17.796 -0.555 3.289 1.00 61.06 108 ALA A C 1
ATOM 756 O O . ALA A 1 108 ? 16.714 -0.872 3.785 1.00 61.06 108 ALA A O 1
ATOM 757 N N . VAL A 1 109 ? 18.317 0.662 3.444 1.00 59.62 109 VAL A N 1
ATOM 758 C CA . VAL A 1 109 ? 17.601 1.741 4.120 1.00 59.62 109 VAL A CA 1
ATOM 759 C C . VAL A 1 109 ? 16.673 2.394 3.114 1.00 59.62 109 VAL A C 1
ATOM 761 O O . VAL A 1 109 ? 17.111 3.046 2.163 1.00 59.62 109 VAL A O 1
ATOM 764 N N . LEU A 1 110 ? 15.375 2.237 3.342 1.00 62.12 110 LEU A N 1
ATOM 765 C CA . LEU A 1 110 ? 14.384 2.987 2.603 1.00 62.12 110 LEU A CA 1
ATOM 766 C C . LEU A 1 110 ? 14.350 4.425 3.127 1.00 62.12 110 LEU A C 1
ATOM 768 O O . LEU A 1 110 ? 13.862 4.685 4.223 1.00 62.12 110 LEU A O 1
ATOM 772 N N . VAL A 1 111 ? 14.856 5.359 2.328 1.00 63.97 111 VAL A N 1
ATOM 773 C CA . VAL A 1 111 ? 14.697 6.800 2.557 1.00 63.97 111 VAL A CA 1
ATOM 774 C C . VAL A 1 111 ? 13.603 7.293 1.616 1.00 63.97 111 VAL A C 1
ATOM 776 O O . VAL A 1 111 ? 13.859 8.060 0.693 1.00 63.97 111 VAL A O 1
ATOM 779 N N . ASP A 1 112 ? 12.394 6.755 1.768 1.00 63.50 112 ASP A N 1
ATOM 780 C CA . ASP A 1 112 ? 11.263 7.228 0.975 1.00 63.50 112 ASP A CA 1
ATOM 781 C C . ASP A 1 112 ? 10.753 8.535 1.583 1.00 63.50 112 ASP A C 1
ATOM 783 O O . ASP A 1 112 ? 10.494 8.604 2.786 1.00 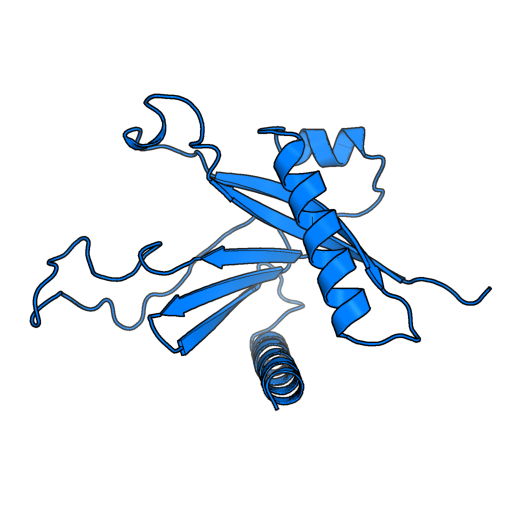63.50 112 ASP A O 1
ATOM 787 N N . ARG A 1 113 ? 10.649 9.571 0.751 1.00 63.12 113 ARG A N 1
ATOM 788 C CA . ARG A 1 113 ? 9.890 10.778 1.072 1.00 63.12 113 ARG A CA 1
ATOM 789 C C . ARG A 1 113 ? 8.692 10.799 0.146 1.00 63.12 113 ARG A C 1
ATOM 791 O O . ARG A 1 113 ? 8.767 11.304 -0.974 1.00 63.12 113 ARG A O 1
ATOM 798 N N . ALA A 1 114 ? 7.620 10.180 0.612 1.00 66.50 114 ALA A N 1
ATOM 799 C CA . ALA A 1 114 ? 6.376 10.051 -0.120 1.00 66.50 114 ALA A CA 1
ATOM 800 C C . ALA A 1 114 ? 5.517 11.331 -0.040 1.00 66.50 114 ALA A C 1
ATOM 802 O O . ALA A 1 114 ? 4.492 11.424 -0.716 1.00 66.50 114 ALA A O 1
ATOM 803 N N . GLY A 1 115 ? 5.943 12.325 0.752 1.00 77.19 115 GLY A N 1
ATOM 804 C CA . GLY A 1 115 ? 5.255 13.601 0.940 1.00 77.19 115 GLY A CA 1
ATOM 805 C C . GLY A 1 115 ? 4.015 13.485 1.824 1.00 77.19 115 GLY A C 1
ATOM 806 O O . GLY A 1 115 ? 3.126 14.327 1.731 1.00 77.19 115 GLY A O 1
ATOM 807 N N . VAL A 1 116 ? 3.948 12.434 2.646 1.00 83.38 116 VAL A N 1
ATOM 808 C CA . VAL A 1 116 ? 2.855 12.157 3.585 1.00 83.38 116 VAL A CA 1
ATOM 809 C C . VAL A 1 116 ? 3.424 11.829 4.969 1.00 83.38 116 VAL A C 1
ATOM 811 O O . VAL A 1 116 ? 4.558 11.349 5.060 1.00 83.38 116 VAL A O 1
ATOM 814 N N . PRO A 1 117 ? 2.662 12.049 6.054 1.00 89.75 117 PRO A N 1
ATOM 815 C CA . PRO A 1 117 ? 3.105 11.750 7.411 1.00 89.75 117 PRO A CA 1
ATOM 816 C C . PRO A 1 117 ? 3.650 10.335 7.622 1.00 89.75 117 PRO A C 1
ATOM 818 O O . PRO A 1 117 ? 4.656 10.184 8.319 1.00 89.75 117 PRO A O 1
ATOM 821 N N . LEU A 1 118 ? 3.017 9.320 7.023 1.00 90.75 118 LEU A N 1
ATOM 822 C CA . LEU A 1 118 ? 3.378 7.912 7.177 1.00 90.75 118 LEU A CA 1
ATOM 823 C C . LEU A 1 118 ? 3.401 7.184 5.827 1.00 90.75 118 LEU A C 1
ATOM 825 O O . LEU A 1 118 ? 2.423 7.175 5.085 1.00 90.75 118 LEU A O 1
ATOM 829 N N . SER A 1 119 ? 4.490 6.481 5.542 1.00 90.69 119 SER A N 1
ATOM 830 C CA . SER A 1 119 ? 4.573 5.526 4.437 1.00 90.69 119 SER A CA 1
ATOM 831 C C . SER A 1 119 ? 4.799 4.131 5.000 1.00 90.69 119 SER A C 1
ATOM 833 O O . SER A 1 119 ? 5.718 3.922 5.793 1.00 90.69 119 SER A O 1
ATOM 835 N N . VAL A 1 120 ? 3.960 3.175 4.612 1.00 90.56 120 VAL A N 1
ATOM 836 C CA . VAL A 1 120 ? 4.090 1.758 4.957 1.00 90.56 120 VAL A CA 1
ATOM 837 C C . VAL A 1 120 ? 4.343 0.980 3.678 1.00 90.56 120 VAL A C 1
ATOM 839 O O . VAL A 1 120 ? 3.605 1.113 2.704 1.00 90.56 120 VAL A O 1
ATOM 842 N N . ARG A 1 121 ? 5.371 0.135 3.684 1.00 88.44 121 ARG A N 1
ATOM 843 C CA . ARG A 1 121 ? 5.698 -0.740 2.565 1.00 88.44 121 ARG A CA 1
ATOM 844 C C . ARG A 1 121 ? 5.656 -2.192 2.995 1.00 88.44 121 ARG A C 1
ATOM 846 O O . ARG A 1 121 ? 6.259 -2.574 3.995 1.00 88.44 121 ARG A O 1
ATOM 853 N N . CYS A 1 122 ? 4.983 -3.002 2.193 1.00 87.25 122 CYS A N 1
ATOM 854 C CA . CYS A 1 122 ? 4.975 -4.448 2.296 1.00 87.25 122 CYS A CA 1
ATOM 855 C C . CYS A 1 122 ? 5.622 -5.034 1.039 1.00 87.25 122 CYS A C 1
ATOM 857 O O . CYS A 1 122 ? 5.116 -4.857 -0.067 1.00 87.25 122 CYS A O 1
ATOM 859 N N . VAL A 1 123 ? 6.752 -5.714 1.210 1.00 83.69 123 VAL A N 1
ATOM 860 C CA . VAL A 1 123 ? 7.452 -6.420 0.135 1.00 83.69 123 VAL A CA 1
ATOM 861 C C . VAL A 1 123 ? 7.259 -7.911 0.344 1.00 83.69 123 VAL A C 1
ATOM 863 O O . VAL A 1 123 ? 7.526 -8.424 1.430 1.00 83.69 123 VAL A O 1
ATOM 866 N N . ARG A 1 124 ? 6.799 -8.612 -0.687 1.00 80.94 124 ARG A N 1
ATOM 867 C CA . ARG A 1 124 ? 6.784 -10.070 -0.702 1.00 80.94 124 ARG A CA 1
ATOM 868 C C . ARG A 1 124 ? 8.156 -10.587 -1.134 1.00 80.94 124 ARG A C 1
ATOM 870 O O . ARG A 1 124 ? 8.665 -10.194 -2.183 1.00 80.94 124 ARG A O 1
ATOM 877 N N . GLU A 1 125 ? 8.732 -11.470 -0.328 1.00 77.31 125 GLU A N 1
ATOM 878 C CA . GLU A 1 125 ? 9.968 -12.189 -0.625 1.00 77.31 125 GLU A CA 1
ATOM 879 C C . GLU A 1 125 ? 9.705 -13.699 -0.621 1.00 77.31 125 GLU A C 1
ATOM 881 O O . GLU A 1 125 ? 9.831 -14.356 0.411 1.00 77.31 125 GLU A O 1
ATOM 886 N N . ARG A 1 126 ? 9.373 -14.269 -1.789 1.00 74.12 126 ARG A N 1
ATOM 887 C CA . ARG A 1 126 ? 9.050 -15.699 -1.959 1.00 74.12 126 ARG A CA 1
ATOM 888 C C . ARG A 1 126 ? 7.877 -16.125 -1.057 1.00 74.12 126 ARG A C 1
ATOM 890 O O . ARG A 1 126 ? 6.712 -15.972 -1.442 1.00 74.12 126 ARG A O 1
ATOM 897 N N . ASP A 1 127 ? 8.206 -16.624 0.132 1.00 74.06 127 ASP A N 1
ATOM 898 C CA . ASP A 1 127 ? 7.290 -17.185 1.128 1.00 74.06 127 ASP A CA 1
ATOM 899 C C . ASP A 1 127 ? 7.067 -16.255 2.335 1.00 74.06 127 ASP A C 1
ATOM 901 O O . ASP A 1 127 ? 6.186 -16.525 3.149 1.00 74.06 127 ASP A O 1
ATOM 905 N N . ASP A 1 128 ? 7.816 -15.151 2.436 1.00 76.00 128 ASP A N 1
ATOM 906 C CA . ASP A 1 128 ? 7.740 -14.195 3.544 1.00 76.00 128 ASP A CA 1
ATOM 907 C C . ASP A 1 128 ? 7.287 -12.797 3.096 1.00 76.00 128 ASP A C 1
ATOM 909 O O . ASP A 1 128 ? 7.310 -12.437 1.915 1.00 76.00 128 ASP A O 1
ATOM 913 N N . PHE A 1 129 ? 6.879 -11.986 4.075 1.00 79.81 129 PHE A N 1
ATOM 914 C CA . PHE A 1 129 ? 6.570 -10.569 3.893 1.00 79.81 129 PHE A CA 1
ATOM 915 C C . PHE A 1 129 ? 7.481 -9.711 4.766 1.00 79.81 129 PHE A C 1
ATOM 917 O O . PHE A 1 129 ? 7.496 -9.844 5.992 1.00 79.81 129 PHE A O 1
ATOM 924 N N . LEU A 1 130 ? 8.181 -8.769 4.142 1.00 83.19 130 LEU A N 1
ATOM 925 C CA . LEU A 1 130 ? 8.911 -7.716 4.829 1.00 83.19 130 LEU A CA 1
ATOM 926 C C . LEU A 1 130 ? 8.020 -6.478 4.933 1.00 83.19 130 LEU A C 1
ATOM 928 O O . LEU A 1 130 ? 7.615 -5.903 3.922 1.00 83.19 130 LEU A O 1
ATOM 932 N N . LEU A 1 131 ? 7.733 -6.054 6.161 1.00 86.25 131 LEU A N 1
ATOM 933 C CA . LEU A 1 131 ? 6.986 -4.833 6.436 1.00 86.25 131 LEU A CA 1
ATOM 934 C C . LEU A 1 131 ? 7.930 -3.759 6.978 1.00 86.25 131 LEU A C 1
ATOM 936 O O . LEU A 1 131 ? 8.645 -3.988 7.955 1.00 86.25 131 LEU A O 1
ATOM 940 N N . SER A 1 132 ? 7.907 -2.580 6.371 1.00 87.94 132 SER A N 1
ATOM 941 C CA . SER A 1 132 ? 8.648 -1.408 6.828 1.00 87.94 132 SER A CA 1
ATOM 942 C C . SER A 1 132 ? 7.742 -0.184 6.860 1.00 87.94 132 SER A C 1
ATOM 944 O O . SER A 1 132 ? 6.737 -0.112 6.155 1.00 87.94 132 SER A O 1
ATOM 946 N N . ALA A 1 133 ? 8.075 0.772 7.722 1.00 89.81 133 ALA A N 1
ATOM 947 C CA . ALA A 1 133 ? 7.367 2.037 7.809 1.00 89.81 133 ALA A CA 1
ATOM 948 C C . ALA A 1 133 ? 8.361 3.182 7.992 1.00 89.81 133 ALA A C 1
ATOM 950 O O . ALA A 1 133 ? 9.368 3.035 8.689 1.00 89.81 133 ALA A O 1
ATOM 951 N N . VAL A 1 134 ? 8.062 4.314 7.366 1.00 89.88 134 VAL A N 1
ATOM 952 C CA . VAL A 1 134 ? 8.838 5.552 7.431 1.00 89.88 134 VAL A CA 1
ATOM 953 C C . VAL A 1 134 ? 7.883 6.686 7.779 1.00 89.88 134 VAL A C 1
ATOM 955 O O . VAL A 1 134 ? 6.764 6.734 7.273 1.00 89.88 134 VAL A O 1
ATOM 958 N N . SER A 1 135 ? 8.326 7.589 8.649 1.00 89.88 135 SER A N 1
ATOM 959 C CA . SER A 1 135 ? 7.606 8.813 8.990 1.00 89.88 135 SER A CA 1
ATOM 960 C C . SER A 1 135 ? 8.393 10.032 8.527 1.00 89.88 135 SER A C 1
ATOM 962 O O . SER A 1 135 ? 9.613 10.090 8.698 1.00 89.88 135 SER A O 1
ATOM 964 N N . GLU A 1 136 ? 7.683 11.024 7.994 1.00 88.00 136 GLU A N 1
ATOM 965 C CA . GLU A 1 136 ? 8.232 12.354 7.698 1.00 88.00 136 GLU A CA 1
ATOM 966 C C . GLU A 1 136 ? 7.968 13.367 8.823 1.00 88.00 136 GLU A C 1
ATOM 968 O O . GLU A 1 136 ? 8.390 14.521 8.746 1.00 88.00 136 GLU A O 1
ATOM 973 N N . THR A 1 137 ? 7.291 12.940 9.891 1.00 85.81 137 THR A N 1
ATOM 974 C CA . THR A 1 137 ? 6.922 13.785 11.031 1.00 85.81 137 THR A CA 1
ATOM 975 C C . THR A 1 137 ? 7.612 13.337 12.313 1.00 85.81 137 THR A C 1
ATOM 977 O O . THR A 1 137 ? 7.940 12.166 12.508 1.00 85.81 137 THR A O 1
ATOM 980 N N . THR A 1 138 ? 7.790 14.276 13.239 1.00 84.94 138 THR A N 1
ATOM 981 C CA . THR A 1 138 ? 8.329 13.993 14.576 1.00 84.94 138 THR A CA 1
ATOM 982 C C . THR A 1 138 ? 7.305 13.351 15.511 1.00 84.94 138 THR A C 1
ATOM 984 O O . THR A 1 138 ? 7.696 12.773 16.520 1.00 84.94 138 THR A O 1
ATOM 987 N N . HIS A 1 139 ? 6.010 13.440 15.194 1.00 87.81 139 HIS A N 1
ATOM 988 C CA . HIS A 1 139 ? 4.933 12.885 16.017 1.00 87.81 139 HIS A CA 1
ATOM 989 C C . HIS A 1 139 ? 4.782 11.365 15.864 1.00 87.81 139 HIS A C 1
ATOM 991 O O . HIS A 1 139 ? 4.362 10.704 16.810 1.00 87.81 139 HIS A O 1
ATOM 997 N N . LEU A 1 140 ? 5.153 10.803 14.708 1.00 90.56 140 LEU A N 1
ATOM 998 C CA . LEU A 1 140 ? 5.205 9.356 14.481 1.00 90.56 140 LEU A CA 1
ATOM 999 C C . LEU A 1 140 ? 6.658 8.886 14.613 1.00 90.56 140 LEU A C 1
ATOM 1001 O O . LEU A 1 140 ? 7.373 8.690 13.629 1.00 90.56 140 LEU A O 1
ATOM 1005 N N . ASP A 1 141 ? 7.119 8.786 15.855 1.00 91.94 141 ASP A N 1
ATOM 1006 C CA . ASP A 1 141 ? 8.503 8.447 16.165 1.00 91.94 141 ASP A CA 1
ATOM 1007 C C . ASP A 1 141 ? 8.826 6.952 15.964 1.00 91.94 141 ASP A C 1
ATOM 1009 O O . ASP A 1 141 ? 7.984 6.119 15.618 1.00 91.94 141 ASP A O 1
ATOM 1013 N N . ARG A 1 142 ? 10.088 6.584 16.208 1.00 90.88 142 ARG A N 1
ATOM 1014 C CA . ARG A 1 142 ? 10.558 5.199 16.071 1.00 90.88 142 ARG A CA 1
ATOM 1015 C C . ARG A 1 142 ? 9.758 4.213 16.925 1.00 90.88 142 ARG A C 1
ATOM 1017 O O . ARG A 1 142 ? 9.528 3.090 16.478 1.00 90.88 142 ARG A O 1
ATOM 1024 N N . GLN A 1 143 ? 9.375 4.598 18.140 1.00 94.06 143 GLN A N 1
ATOM 1025 C CA . GLN A 1 143 ? 8.641 3.717 19.042 1.00 94.06 143 GLN A CA 1
ATOM 1026 C C . GLN A 1 143 ? 7.228 3.478 18.506 1.00 94.06 143 GLN A C 1
ATOM 1028 O O . GLN A 1 143 ? 6.783 2.329 18.456 1.00 94.06 143 GLN A O 1
ATOM 1033 N N . PHE A 1 144 ? 6.558 4.533 18.041 1.00 94.00 144 PHE A N 1
ATOM 1034 C CA . PHE A 1 144 ? 5.258 4.426 17.390 1.00 94.00 144 PHE A CA 1
ATOM 1035 C C . PHE A 1 144 ? 5.313 3.484 16.181 1.00 94.00 144 PHE A C 1
ATOM 1037 O O . PHE A 1 144 ? 4.522 2.544 16.098 1.00 94.00 144 PHE A O 1
ATOM 1044 N N . LEU A 1 145 ? 6.288 3.668 15.283 1.00 92.81 145 LEU A N 1
ATOM 1045 C CA . LEU A 1 145 ? 6.440 2.819 14.095 1.00 92.81 145 LEU A CA 1
ATOM 1046 C C . LEU A 1 145 ? 6.688 1.347 14.461 1.00 92.81 145 LEU A C 1
ATOM 1048 O O . LEU A 1 145 ? 6.131 0.451 13.831 1.00 92.81 145 LEU A O 1
ATOM 1052 N N . GLN A 1 146 ? 7.477 1.071 15.502 1.00 93.75 146 GLN A N 1
ATOM 1053 C CA . GLN A 1 146 ? 7.699 -0.300 15.975 1.00 93.75 146 GLN A CA 1
ATOM 1054 C C . GLN A 1 146 ? 6.411 -0.953 16.488 1.00 93.75 146 GLN A C 1
ATOM 1056 O O . GLN A 1 146 ? 6.137 -2.109 16.159 1.00 93.75 146 GLN A O 1
ATOM 1061 N N . VAL A 1 14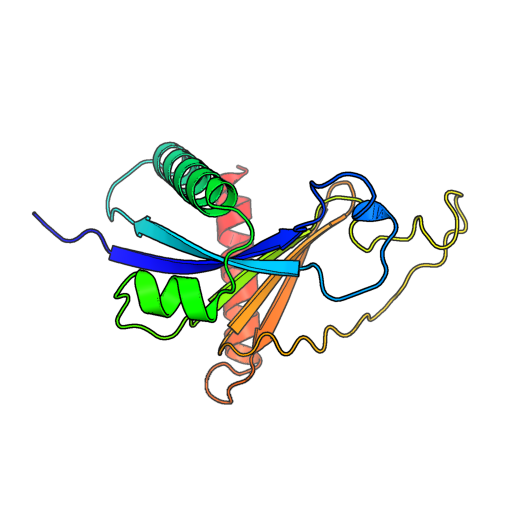7 ? 5.605 -0.218 17.258 1.00 95.31 147 VAL A N 1
ATOM 1062 C CA . VAL A 1 147 ? 4.308 -0.702 17.754 1.00 95.31 147 VAL A CA 1
ATOM 1063 C C . VAL A 1 147 ? 3.332 -0.928 16.601 1.00 95.31 147 VAL A C 1
ATOM 1065 O O . VAL A 1 147 ? 2.662 -1.963 16.574 1.00 95.31 147 VAL A O 1
ATOM 1068 N N . LEU A 1 148 ? 3.281 -0.008 15.633 1.00 94.12 148 LEU A N 1
ATOM 1069 C CA . LEU A 1 148 ? 2.468 -0.127 14.423 1.00 94.12 148 LEU A CA 1
ATOM 1070 C C . LEU A 1 148 ? 2.799 -1.426 13.672 1.00 94.12 148 LEU A C 1
ATOM 1072 O O . LEU A 1 148 ? 1.914 -2.251 13.449 1.00 94.12 148 LEU A O 1
ATOM 1076 N N . LEU A 1 149 ? 4.077 -1.637 13.335 1.00 93.19 149 LEU A N 1
ATOM 1077 C CA . LEU A 1 149 ? 4.538 -2.811 12.587 1.00 93.19 149 LEU A CA 1
ATOM 1078 C C . LEU A 1 149 ? 4.286 -4.116 13.355 1.00 93.19 149 LEU A C 1
ATOM 1080 O O . LEU A 1 149 ? 3.831 -5.105 12.776 1.00 93.19 149 LEU A O 1
ATOM 1084 N N . HIS A 1 150 ? 4.535 -4.118 14.669 1.00 93.50 150 HIS A N 1
ATOM 1085 C CA . HIS A 1 150 ? 4.273 -5.278 15.518 1.00 93.50 150 HIS A CA 1
ATOM 1086 C C . HIS A 1 150 ? 2.781 -5.636 15.554 1.00 93.50 150 HIS A C 1
ATOM 1088 O O . HIS A 1 150 ? 2.420 -6.804 15.383 1.00 93.50 150 HIS A O 1
ATOM 1094 N N . SER A 1 151 ? 1.921 -4.632 15.741 1.00 93.75 151 SER A N 1
ATOM 1095 C CA . SER A 1 151 ? 0.467 -4.805 15.808 1.00 93.75 151 SER A CA 1
ATOM 1096 C C . SER A 1 151 ? -0.094 -5.281 14.474 1.00 93.75 151 SER A C 1
ATOM 1098 O O . SER A 1 151 ? -0.865 -6.238 14.437 1.00 93.75 151 SER A O 1
ATOM 1100 N N . PHE A 1 152 ? 0.354 -4.686 13.366 1.00 91.38 152 PHE A N 1
ATOM 1101 C CA . PHE A 1 152 ? -0.037 -5.110 12.024 1.00 91.38 152 PHE A CA 1
ATOM 1102 C C . PHE A 1 152 ? 0.349 -6.571 11.763 1.00 91.38 152 PHE A C 1
ATOM 1104 O O . PHE A 1 152 ? -0.485 -7.373 11.344 1.00 91.38 152 PHE A O 1
ATOM 1111 N N . GLY A 1 153 ? 1.584 -6.958 12.101 1.00 89.31 153 GLY A N 1
ATOM 1112 C CA . GLY A 1 153 ? 2.032 -8.346 11.988 1.00 89.31 153 GLY A CA 1
ATOM 1113 C C . GLY A 1 153 ? 1.224 -9.317 12.857 1.00 89.31 153 GLY A C 1
ATOM 1114 O O . GLY A 1 153 ? 0.950 -10.440 12.435 1.00 89.31 153 GLY A O 1
ATOM 1115 N N . ALA A 1 154 ? 0.812 -8.906 14.060 1.00 90.12 154 ALA A N 1
ATOM 1116 C CA . ALA A 1 154 ? -0.039 -9.721 14.928 1.00 90.12 154 ALA A CA 1
ATOM 1117 C C . ALA A 1 154 ? -1.444 -9.927 14.343 1.00 90.12 154 ALA A C 1
ATOM 1119 O O . ALA A 1 154 ? -1.958 -11.049 14.368 1.00 90.12 154 ALA A O 1
ATOM 1120 N N . VAL A 1 155 ? -2.032 -8.878 13.759 1.00 89.62 155 VAL A N 1
ATOM 1121 C CA . VAL A 1 155 ? -3.316 -8.969 13.050 1.00 89.62 155 VAL A CA 1
ATOM 1122 C C . VAL A 1 155 ? -3.204 -9.931 11.868 1.00 89.62 155 VAL A C 1
ATOM 1124 O O . VAL A 1 155 ? -4.008 -10.853 11.774 1.00 89.62 155 VAL A O 1
ATOM 1127 N N . LEU A 1 156 ? -2.176 -9.799 11.022 1.00 85.56 156 LEU A N 1
ATOM 1128 C CA . LEU A 1 156 ? -1.978 -10.701 9.881 1.00 85.5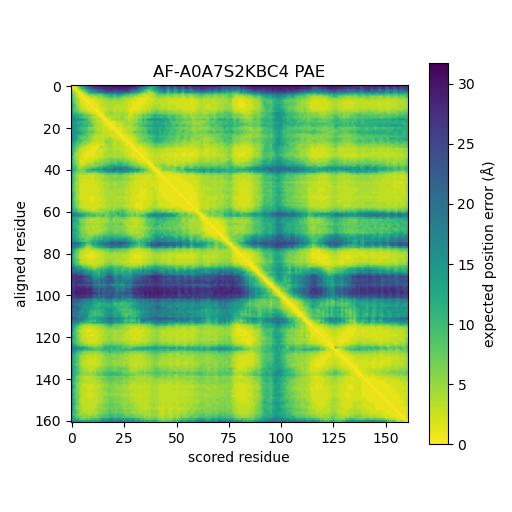6 156 LEU A CA 1
ATOM 1129 C C . LEU A 1 156 ? -1.867 -12.173 10.297 1.00 85.56 156 LEU A C 1
ATOM 1131 O O . LEU A 1 156 ? -2.517 -13.026 9.699 1.00 85.56 156 LEU A O 1
ATOM 1135 N N . ARG A 1 157 ? -1.098 -12.476 11.351 1.00 87.19 157 ARG A N 1
ATOM 1136 C CA . ARG A 1 157 ? -0.987 -13.850 11.874 1.00 87.19 157 ARG A CA 1
ATOM 1137 C C . ARG A 1 157 ? -2.318 -14.391 12.387 1.00 87.19 157 ARG A C 1
ATOM 1139 O O . ARG A 1 157 ? -2.602 -15.563 12.195 1.00 87.19 157 ARG A O 1
ATOM 1146 N N . THR A 1 158 ? -3.130 -13.540 13.012 1.00 88.69 158 THR A N 1
ATOM 1147 C CA . THR A 1 158 ? -4.464 -13.922 13.505 1.00 88.69 158 THR A CA 1
ATOM 1148 C C . THR A 1 158 ? -5.418 -14.240 12.356 1.00 88.69 158 THR A C 1
ATOM 1150 O O . THR A 1 158 ? -6.267 -15.109 12.488 1.00 88.69 158 THR A O 1
ATOM 1153 N N . LEU A 1 159 ? -5.282 -13.543 11.227 1.00 84.56 159 LEU A N 1
ATOM 1154 C CA . LEU A 1 159 ? -6.116 -13.741 10.040 1.00 84.56 159 LEU A CA 1
ATOM 1155 C C . LEU A 1 159 ? -5.689 -14.938 9.181 1.00 84.56 159 LEU A C 1
ATOM 1157 O O . LEU A 1 159 ? -6.492 -15.428 8.391 1.00 84.56 159 LEU A O 1
ATOM 1161 N N . ALA A 1 160 ? -4.431 -15.363 9.300 1.00 77.25 160 ALA A N 1
ATOM 1162 C CA . ALA A 1 160 ? -3.881 -16.522 8.601 1.00 77.25 160 ALA A CA 1
ATOM 1163 C C . ALA A 1 160 ? -4.092 -17.853 9.352 1.00 77.25 160 ALA A C 1
ATOM 1165 O O . ALA A 1 160 ? -3.840 -18.908 8.769 1.00 77.25 160 ALA A O 1
ATOM 1166 N N . ALA A 1 161 ? -4.505 -17.795 10.623 1.00 67.06 161 ALA A N 1
ATOM 1167 C CA . ALA A 1 161 ? -4.822 -18.944 11.472 1.00 67.06 161 ALA A CA 1
ATOM 1168 C C . ALA A 1 161 ? -6.269 -19.420 11.269 1.00 67.06 161 ALA A C 1
ATOM 1170 O O . ALA A 1 161 ? -6.479 -20.653 11.310 1.00 67.06 161 ALA A O 1
#

Foldseek 3Di:
DPDFDKDKAWEKDQLQPDPPSVVDDDPRIAIFIFIATHDPDDDVVVRVVRSVVSVVVRPVVHRDHRVVNCVVVVPPDDRAEYEYEAEPPSPDQVVQPPDPPGDDDDPDDDPDDPVHQKYWYWYDDPPDIDIDMDGPDPVCDPVNRVVVVVVVVVVVVVVVD

Organism: NCBI:txid1333877